Protein AF-C3MR36-F1 (afdb_monomer_lite)

Sequence (126 aa):
MVVLKSRFDKRVKKDTFNKNGKRKEIKYVWVASNKAIFLVTAEAKESKYSYSAPIIPLHGIYYSSKDRKKYTAKELNDYFVVLNVRKDDQLVYYLKKGVVVIIGYSEDNVLIVYDEENGEGNGSDS

pLDDT: mean 82.64, std 18.04, range [36.16, 98.06]

Foldseek 3Di:
DDKDADDDDDDLPPQQAAPVRHGFAEAEKEFPDQWWKWAFAAAWDDDPFWIKTWIQTDAGWIAGPVVRDIDTSVRCSSHGYIYTDGPPDPCNVRNHHRMMDTGNDDPVVDDDDDPPPDPPPPDDDD

Organism: Saccharolobus islandicus (strain L.S.2.15 / Lassen #1) (NCBI:txid429572)

Secondary structure (DSSP, 8-state):
-EEEE----S-GGGTTB-TTSSBPPEEEEEE-SS-EEEEE-S--EE-SSEEEEEEEEEESEEEETTTTEEEEHHHHTTSEEEEEEETT-GGGGG--TTEEEEES--GGG-----------------

Radius of gyration: 17.24 Å; chains: 1; bounding box: 38×34×62 Å

Structure (mmCIF, N/CA/C/O backbone):
data_AF-C3MR36-F1
#
_entry.id   AF-C3MR36-F1
#
loop_
_atom_site.group_PDB
_atom_site.id
_atom_site.type_symbol
_atom_site.label_atom_id
_atom_site.label_alt_id
_atom_site.label_comp_id
_atom_site.label_asym_id
_atom_site.label_entity_id
_atom_site.label_seq_id
_atom_site.pdbx_PDB_ins_code
_atom_site.Cartn_x
_atom_site.Cartn_y
_atom_site.Cartn_z
_atom_site.occupancy
_atom_site.B_iso_or_equiv
_atom_sit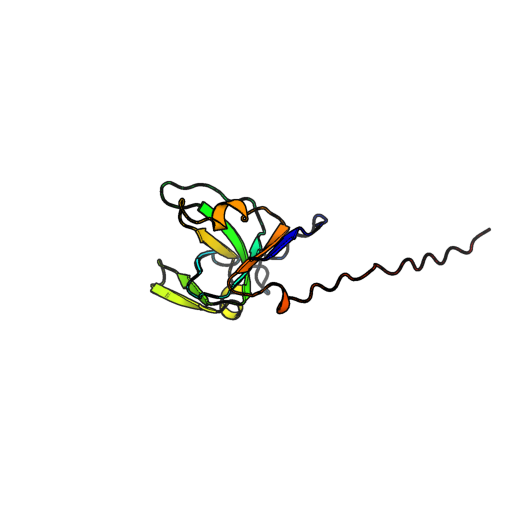e.auth_seq_id
_atom_site.auth_comp_id
_atom_site.auth_asym_id
_atom_site.auth_atom_id
_atom_site.pdbx_PDB_model_num
ATOM 1 N N . MET A 1 1 ? 12.066 -0.367 -9.514 1.00 59.47 1 MET A N 1
ATOM 2 C CA . MET A 1 1 ? 10.627 -0.192 -9.200 1.00 59.47 1 MET A CA 1
ATOM 3 C C . MET A 1 1 ? 9.909 -0.246 -10.522 1.00 59.47 1 MET A C 1
ATOM 5 O O . MET A 1 1 ? 10.281 0.516 -11.401 1.00 59.47 1 MET A O 1
ATOM 9 N N . VAL A 1 2 ? 8.934 -1.140 -10.658 1.00 68.88 2 VAL A N 1
ATOM 10 C CA . VAL A 1 2 ? 8.222 -1.353 -11.925 1.00 68.88 2 VAL A CA 1
ATOM 11 C C . VAL A 1 2 ? 6.828 -0.746 -11.817 1.00 68.88 2 VAL A C 1
ATOM 13 O O . VAL A 1 2 ? 6.172 -0.855 -10.777 1.00 68.88 2 VAL A O 1
ATOM 16 N N . VAL A 1 3 ? 6.395 -0.073 -12.881 1.00 65.38 3 VAL A N 1
ATOM 17 C CA . VAL A 1 3 ? 5.153 0.702 -12.921 1.00 65.38 3 VAL A CA 1
ATOM 18 C C . VAL A 1 3 ? 4.378 0.304 -14.163 1.00 65.38 3 VAL A C 1
ATOM 20 O O . VAL A 1 3 ? 4.846 0.513 -15.280 1.00 65.38 3 VAL A O 1
ATOM 23 N N . LEU A 1 4 ? 3.181 -0.245 -13.973 1.00 67.81 4 LEU A N 1
ATOM 24 C CA . LEU A 1 4 ? 2.330 -0.689 -15.075 1.00 67.81 4 LEU A CA 1
ATOM 25 C C . LEU A 1 4 ? 1.097 0.187 -15.158 1.00 67.81 4 LEU A C 1
ATOM 27 O O . LEU A 1 4 ? 0.362 0.342 -14.185 1.00 67.81 4 LEU A O 1
ATOM 31 N N . LYS A 1 5 ? 0.858 0.752 -16.337 1.00 57.00 5 LYS A N 1
ATOM 32 C CA . LYS A 1 5 ? -0.331 1.551 -16.613 1.00 57.00 5 LYS A CA 1
ATOM 33 C C . LYS A 1 5 ? -1.377 0.657 -17.269 1.00 57.00 5 LYS A C 1
ATOM 35 O O . LYS A 1 5 ? -1.172 0.197 -18.387 1.00 57.00 5 LYS A O 1
ATOM 40 N N . SER A 1 6 ? -2.494 0.421 -16.591 1.00 47.41 6 SER A N 1
ATOM 41 C CA . SER A 1 6 ? -3.623 -0.299 -17.192 1.00 47.41 6 SER A CA 1
ATOM 42 C C . SER A 1 6 ? -4.526 0.649 -17.993 1.00 47.41 6 SER A C 1
ATOM 44 O O . SER A 1 6 ? -4.654 1.835 -17.670 1.00 47.41 6 SER A O 1
ATOM 46 N N . ARG A 1 7 ? -5.165 0.133 -19.049 1.00 45.28 7 ARG A N 1
ATOM 47 C CA . ARG A 1 7 ? -6.262 0.805 -19.761 1.00 45.28 7 ARG A CA 1
ATOM 48 C C . ARG A 1 7 ? -7.569 0.339 -19.106 1.00 45.28 7 ARG A C 1
ATOM 50 O O . ARG A 1 7 ? -8.000 -0.774 -19.367 1.00 45.28 7 ARG A O 1
ATOM 57 N N . PHE A 1 8 ? -8.165 1.123 -18.203 1.00 47.81 8 PHE A N 1
ATOM 58 C CA . PHE A 1 8 ? -9.438 0.742 -17.566 1.00 47.81 8 PHE A CA 1
ATOM 59 C C . PHE A 1 8 ? -10.643 1.425 -18.212 1.00 47.81 8 PHE A C 1
ATOM 61 O O . PHE A 1 8 ? -10.776 2.650 -18.153 1.00 47.81 8 PHE A O 1
ATOM 68 N N . ASP A 1 9 ? -11.576 0.601 -18.687 1.00 43.88 9 ASP A N 1
ATOM 69 C CA . ASP A 1 9 ? -12.982 0.952 -18.870 1.00 43.88 9 ASP A CA 1
ATOM 70 C C . ASP A 1 9 ? -13.714 1.115 -17.522 1.00 43.88 9 ASP A C 1
ATOM 72 O O . ASP A 1 9 ? -13.324 0.567 -16.488 1.00 43.88 9 ASP A O 1
ATOM 76 N N . LYS A 1 10 ? -14.797 1.904 -17.528 1.00 42.69 10 LYS A N 1
ATOM 77 C CA . LYS A 1 10 ? -15.579 2.428 -16.380 1.00 42.69 10 LYS A CA 1
ATOM 78 C C . LYS A 1 10 ? -16.217 1.371 -15.433 1.00 42.69 10 LYS A C 1
ATOM 80 O O . LYS A 1 10 ? -17.424 1.409 -15.205 1.00 42.69 10 LYS A O 1
ATOM 85 N N . ARG A 1 11 ? -15.460 0.467 -14.793 1.00 43.50 11 ARG A N 1
ATOM 86 C CA . ARG A 1 11 ? -15.996 -0.549 -13.844 1.00 43.50 11 ARG A CA 1
ATOM 87 C C . ARG A 1 11 ? -15.496 -0.455 -12.387 1.00 43.50 11 ARG A C 1
ATOM 89 O O . ARG A 1 11 ? -15.563 -1.428 -11.650 1.00 43.50 11 ARG A O 1
ATOM 96 N N . VAL A 1 12 ? -15.077 0.719 -11.904 1.00 51.19 12 VAL A N 1
ATOM 97 C CA . VAL A 1 12 ? -14.443 0.880 -10.564 1.00 51.19 12 VAL A CA 1
ATOM 98 C C . VAL A 1 12 ? -15.432 0.904 -9.370 1.00 51.19 12 VAL A C 1
ATOM 100 O O . VAL A 1 12 ? -15.026 0.969 -8.216 1.00 51.19 12 VAL A O 1
ATOM 103 N N . LYS A 1 13 ? -16.758 0.841 -9.576 1.00 48.97 13 LYS A N 1
ATOM 104 C CA . LYS A 1 13 ? -17.727 0.991 -8.460 1.00 48.97 13 LYS A CA 1
ATOM 105 C C . LYS A 1 13 ? -17.805 -0.207 -7.496 1.00 48.97 13 LYS A C 1
ATOM 107 O O . LYS A 1 13 ? -18.384 -0.055 -6.421 1.00 48.97 13 LYS A O 1
ATOM 112 N N . LYS A 1 14 ? -17.273 -1.384 -7.850 1.00 54.28 14 LYS A N 1
ATOM 113 C CA . LYS A 1 14 ? -17.497 -2.620 -7.074 1.00 54.28 14 LYS A CA 1
ATOM 114 C C . LYS A 1 14 ? -16.615 -2.731 -5.821 1.00 54.28 14 LYS A C 1
ATOM 116 O O . LYS A 1 14 ? -17.035 -3.347 -4.848 1.00 54.28 14 LYS A O 1
ATOM 121 N N . ASP A 1 15 ? -15.460 -2.067 -5.788 1.00 60.44 15 ASP A N 1
ATOM 122 C CA . ASP A 1 15 ? -14.451 -2.305 -4.740 1.00 60.44 15 ASP A CA 1
ATOM 123 C C . ASP A 1 15 ? -14.700 -1.551 -3.424 1.00 60.44 15 ASP A C 1
ATOM 125 O O . ASP A 1 15 ? -14.093 -1.864 -2.398 1.00 60.44 15 ASP A O 1
ATOM 129 N N . THR A 1 16 ? -15.617 -0.577 -3.417 1.00 64.44 16 THR A N 1
ATOM 130 C CA . THR A 1 16 ? -15.961 0.226 -2.225 1.00 64.44 16 THR A CA 1
ATOM 131 C C . THR A 1 16 ? -16.942 -0.481 -1.279 1.00 64.44 16 THR A C 1
ATOM 133 O O . THR A 1 16 ? -17.111 -0.066 -0.130 1.00 64.44 16 THR A O 1
ATOM 136 N N . PHE A 1 17 ? -17.597 -1.545 -1.741 1.00 65.62 17 PHE A N 1
ATOM 137 C CA . PHE A 1 17 ? -18.619 -2.267 -0.987 1.00 65.62 17 PHE A CA 1
ATOM 138 C C . PHE A 1 17 ? -18.116 -3.654 -0.582 1.00 65.62 17 PHE A C 1
ATOM 140 O O . PHE A 1 17 ? -17.368 -4.301 -1.312 1.00 65.62 17 PHE A O 1
ATOM 147 N N . ASN A 1 18 ? -18.491 -4.103 0.613 1.00 69.06 18 ASN A N 1
ATOM 148 C CA . ASN A 1 18 ? -18.202 -5.458 1.069 1.00 69.06 18 ASN A CA 1
ATOM 149 C C . ASN A 1 18 ? -19.165 -6.471 0.423 1.00 69.06 18 ASN A C 1
ATOM 151 O O . ASN A 1 18 ? -20.132 -6.097 -0.243 1.00 69.06 18 ASN A O 1
ATOM 155 N N . LYS A 1 19 ? -18.930 -7.769 0.659 1.00 67.69 19 LYS A N 1
ATOM 156 C CA . LYS A 1 19 ? -19.774 -8.864 0.138 1.00 67.69 19 LYS A CA 1
ATOM 157 C C . LYS A 1 19 ? -21.255 -8.748 0.534 1.00 67.69 19 LYS A C 1
ATOM 159 O O . LYS A 1 19 ? -22.106 -9.303 -0.148 1.00 67.69 19 LYS A O 1
ATOM 164 N N . ASN A 1 20 ? -21.556 -7.979 1.581 1.00 68.88 20 ASN A N 1
ATOM 165 C CA . ASN A 1 20 ? -22.904 -7.759 2.106 1.00 68.88 20 ASN A CA 1
ATOM 166 C C . ASN A 1 20 ? -23.519 -6.432 1.619 1.00 68.88 20 ASN A C 1
ATOM 168 O O . ASN A 1 20 ? -24.512 -5.976 2.182 1.00 68.88 20 ASN A O 1
ATOM 172 N N . GLY A 1 21 ? -22.908 -5.761 0.634 1.00 69.81 21 GLY A N 1
ATOM 173 C CA . GLY A 1 21 ? -23.404 -4.502 0.073 1.00 69.81 21 GLY A CA 1
ATOM 174 C C . GLY A 1 21 ? -23.270 -3.285 0.998 1.00 69.81 21 GLY A C 1
ATOM 175 O O . GLY A 1 21 ? -23.771 -2.211 0.670 1.00 69.81 21 GLY A O 1
ATOM 176 N N . LYS A 1 22 ? -22.582 -3.406 2.141 1.00 76.38 22 LYS A N 1
ATOM 177 C CA . LYS A 1 22 ? -22.275 -2.273 3.028 1.00 76.38 22 LYS A CA 1
ATOM 178 C C . LYS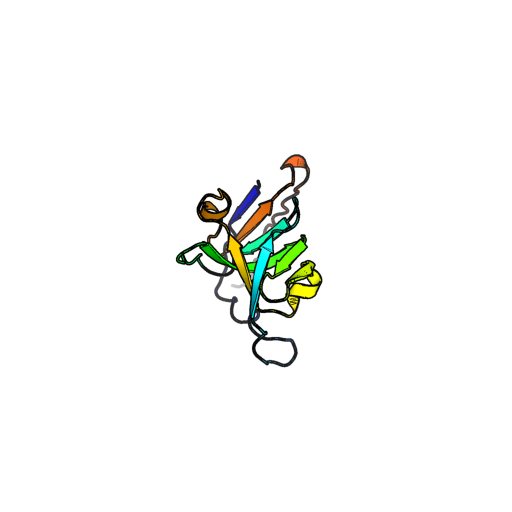 A 1 22 ? -20.977 -1.600 2.588 1.00 76.38 22 LYS A C 1
ATOM 180 O O . LYS A 1 22 ? -20.074 -2.255 2.068 1.00 76.38 22 LYS A O 1
ATOM 185 N N . ARG A 1 23 ? -20.865 -0.287 2.811 1.00 80.44 23 ARG A N 1
ATOM 186 C CA . ARG A 1 23 ? -19.610 0.445 2.574 1.00 80.44 23 ARG A CA 1
ATOM 187 C C . ARG A 1 23 ? -18.501 -0.157 3.436 1.00 80.44 23 ARG A C 1
ATOM 189 O O . ARG A 1 23 ? -18.707 -0.366 4.631 1.00 80.44 23 ARG A O 1
ATOM 196 N N . LYS A 1 24 ? -17.348 -0.432 2.825 1.00 87.44 24 LYS A N 1
ATOM 197 C CA . LYS A 1 24 ? -16.168 -0.901 3.555 1.00 87.44 24 LYS A CA 1
ATOM 198 C C . LYS A 1 24 ? -15.689 0.183 4.523 1.00 87.44 24 LYS A C 1
ATOM 200 O O . LYS A 1 24 ? -15.725 1.372 4.201 1.00 87.44 24 LYS A O 1
ATOM 205 N N . GLU A 1 25 ? -15.235 -0.229 5.703 1.00 92.25 25 GLU A N 1
ATOM 206 C CA . GLU A 1 25 ? -14.560 0.676 6.636 1.00 92.25 25 GLU A CA 1
ATOM 207 C C . GLU A 1 25 ? -13.256 1.184 6.000 1.00 92.25 25 GLU A C 1
ATOM 209 O O . GLU A 1 25 ? -12.560 0.439 5.307 1.00 92.25 25 GLU A O 1
ATOM 214 N N . ILE A 1 26 ? -12.929 2.459 6.223 1.00 94.00 26 ILE A N 1
ATOM 215 C CA . ILE A 1 26 ? -11.725 3.081 5.669 1.00 94.00 26 ILE A CA 1
ATOM 216 C C . ILE A 1 26 ? -10.520 2.790 6.569 1.00 94.00 26 ILE A C 1
ATOM 218 O O . ILE A 1 26 ? -10.537 3.120 7.757 1.00 94.00 26 ILE A O 1
ATOM 222 N N . LYS A 1 27 ? -9.439 2.259 5.989 1.00 96.06 27 LYS A N 1
ATOM 223 C CA . LYS A 1 27 ? -8.143 2.091 6.660 1.00 96.06 27 LYS A CA 1
ATOM 224 C C . LYS A 1 27 ? -7.077 2.958 6.009 1.00 96.06 27 LYS A C 1
ATOM 226 O O . LYS A 1 27 ? -6.757 2.800 4.835 1.00 96.06 27 LYS A O 1
ATOM 231 N N . TYR A 1 28 ? -6.500 3.846 6.812 1.00 96.44 28 TYR A N 1
ATOM 232 C CA . TYR A 1 28 ? -5.329 4.632 6.441 1.00 96.44 28 TYR A CA 1
ATOM 233 C C . TYR A 1 28 ? -4.073 3.879 6.857 1.00 96.44 28 TYR A C 1
ATOM 235 O O . TYR A 1 28 ? -3.917 3.535 8.036 1.00 96.44 28 TYR A O 1
ATOM 243 N N . VAL A 1 29 ? -3.193 3.623 5.896 1.00 97.56 29 VAL A N 1
ATOM 244 C CA . VAL A 1 29 ? -2.022 2.770 6.095 1.00 97.56 29 VAL A CA 1
ATOM 245 C C . VAL A 1 29 ? -0.768 3.351 5.457 1.00 97.56 29 VAL A C 1
ATOM 247 O O . VAL A 1 29 ? -0.850 4.201 4.580 1.00 97.56 29 VAL A O 1
ATOM 250 N N . TRP A 1 30 ? 0.388 2.866 5.888 1.00 97.12 30 TRP A N 1
ATOM 251 C CA . TRP A 1 30 ? 1.704 3.111 5.299 1.00 97.12 30 TRP A CA 1
ATOM 252 C C . TRP A 1 30 ? 2.290 1.774 4.853 1.00 97.12 30 TRP A C 1
ATOM 254 O O . TRP A 1 30 ? 2.056 0.770 5.529 1.00 97.12 30 TRP A O 1
ATOM 264 N N . VAL A 1 31 ? 3.065 1.730 3.768 1.00 96.31 31 VAL A N 1
ATOM 265 C CA . VAL A 1 31 ? 3.849 0.521 3.459 1.00 96.31 31 VAL A CA 1
ATOM 266 C C . VAL A 1 31 ? 4.860 0.304 4.589 1.00 96.31 31 VAL A C 1
ATOM 268 O O . VAL A 1 31 ? 5.572 1.225 4.979 1.00 96.31 31 VAL A O 1
ATOM 271 N N . ALA A 1 32 ? 4.886 -0.903 5.147 1.00 95.69 32 ALA A N 1
ATOM 272 C CA . ALA A 1 32 ? 5.721 -1.275 6.291 1.00 95.69 32 ALA A CA 1
ATOM 273 C C . ALA A 1 32 ? 6.693 -2.427 5.981 1.00 95.69 32 ALA A C 1
ATOM 275 O O . ALA A 1 32 ? 7.413 -2.879 6.872 1.00 95.69 32 ALA A O 1
ATOM 276 N N . SER A 1 33 ? 6.694 -2.921 4.742 1.00 93.38 33 SER A N 1
ATOM 277 C CA . SER A 1 33 ? 7.634 -3.913 4.219 1.00 93.38 33 SER A CA 1
ATOM 278 C C . SER A 1 33 ? 8.471 -3.329 3.086 1.00 93.38 33 SER A C 1
ATOM 280 O O . SER A 1 33 ? 8.019 -2.456 2.354 1.00 93.38 33 SER A O 1
ATOM 282 N N . ASN A 1 34 ? 9.664 -3.887 2.873 1.00 93.00 34 ASN A N 1
ATOM 283 C CA . ASN A 1 34 ? 10.519 -3.506 1.741 1.00 93.00 34 ASN A CA 1
ATOM 284 C C . ASN A 1 34 ? 9.931 -3.926 0.384 1.00 93.00 34 ASN A C 1
ATOM 286 O O . ASN A 1 34 ? 10.333 -3.396 -0.645 1.00 93.00 34 ASN A O 1
ATOM 290 N N . LYS A 1 35 ? 8.999 -4.889 0.383 1.00 94.75 35 LYS A N 1
ATOM 291 C CA . LYS A 1 35 ? 8.315 -5.408 -0.806 1.00 94.75 35 LYS A CA 1
ATOM 292 C C . LYS A 1 35 ? 6.819 -5.151 -0.715 1.00 94.75 35 LYS A C 1
ATOM 294 O O . LYS A 1 35 ? 6.215 -5.481 0.308 1.00 94.75 35 LYS A O 1
ATOM 299 N N . ALA A 1 36 ? 6.230 -4.589 -1.764 1.00 95.88 36 ALA A N 1
ATOM 300 C CA . ALA A 1 36 ? 4.790 -4.361 -1.852 1.00 95.88 36 ALA A CA 1
ATOM 301 C C . ALA A 1 36 ? 4.328 -4.277 -3.310 1.00 95.88 36 ALA A C 1
ATOM 303 O O . ALA A 1 36 ? 5.074 -3.821 -4.177 1.00 95.88 36 ALA A O 1
ATOM 304 N N . ILE A 1 37 ? 3.087 -4.697 -3.556 1.00 96.00 37 ILE A N 1
ATOM 305 C CA . ILE A 1 37 ? 2.405 -4.561 -4.844 1.00 96.00 37 ILE A CA 1
ATOM 306 C C . ILE A 1 37 ? 0.994 -4.050 -4.580 1.00 96.00 37 ILE A C 1
ATOM 308 O O . ILE A 1 37 ? 0.276 -4.613 -3.751 1.00 96.00 37 ILE A O 1
ATOM 312 N N . PHE A 1 38 ? 0.580 -2.994 -5.272 1.00 96.00 38 PHE A N 1
ATOM 313 C CA . PHE A 1 38 ? -0.770 -2.451 -5.136 1.00 96.00 38 PHE A CA 1
ATOM 314 C C . PHE A 1 38 ? -1.235 -1.725 -6.398 1.00 96.00 38 PHE A C 1
ATOM 316 O O . PHE A 1 38 ? -0.430 -1.170 -7.143 1.00 96.00 38 PHE 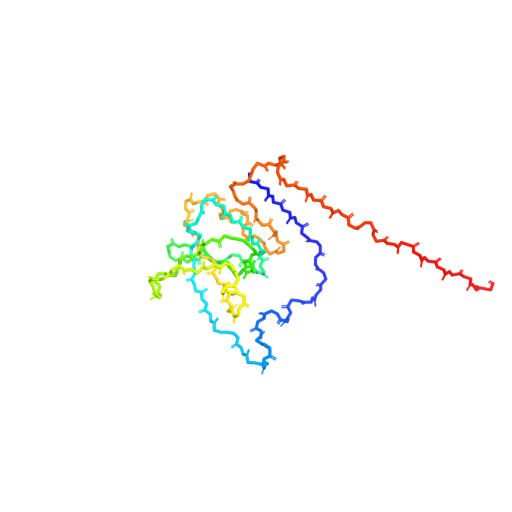A O 1
ATOM 323 N N . LEU A 1 39 ? -2.550 -1.710 -6.614 1.00 95.75 39 LEU A N 1
ATOM 324 C CA . LEU A 1 39 ? -3.211 -0.940 -7.668 1.00 95.75 39 LEU A CA 1
ATOM 325 C C . LEU A 1 39 ? -3.729 0.380 -7.097 1.00 95.75 39 LEU A C 1
ATOM 327 O O . LEU A 1 39 ? -4.473 0.387 -6.118 1.00 95.75 39 LEU A O 1
ATOM 331 N N . VAL A 1 40 ? -3.389 1.495 -7.730 1.00 94.94 40 VAL A N 1
ATOM 332 C CA . VAL A 1 40 ? -3.902 2.820 -7.376 1.00 94.94 40 VAL A CA 1
ATOM 333 C C . VAL A 1 40 ? -5.265 3.032 -8.032 1.00 94.94 40 VAL A C 1
ATOM 335 O O . VAL A 1 40 ? -5.406 2.967 -9.253 1.00 94.94 40 VAL A O 1
ATOM 338 N N . THR A 1 41 ? -6.295 3.297 -7.229 1.00 93.31 41 THR A N 1
ATOM 339 C CA . THR A 1 41 ? -7.695 3.348 -7.702 1.00 93.31 41 THR A CA 1
ATOM 340 C C . THR A 1 41 ? -8.235 4.764 -7.895 1.00 93.31 41 THR A C 1
ATOM 342 O O . THR A 1 41 ? -9.232 4.958 -8.599 1.00 93.31 41 THR A O 1
ATOM 345 N N . ALA A 1 42 ? -7.566 5.771 -7.333 1.00 91.25 42 ALA A N 1
ATOM 346 C CA . ALA A 1 42 ? -7.863 7.183 -7.548 1.00 91.25 42 ALA A CA 1
ATOM 347 C C . ALA A 1 42 ? -6.596 8.038 -7.420 1.00 91.25 42 ALA A C 1
ATOM 349 O O . ALA A 1 42 ? -5.609 7.594 -6.839 1.00 91.25 42 ALA A O 1
ATOM 350 N N . GLU A 1 43 ? -6.649 9.258 -7.960 1.00 89.50 43 GLU A N 1
ATOM 351 C CA . GLU A 1 43 ? -5.539 10.213 -7.891 1.00 89.50 43 GLU A CA 1
ATOM 352 C C . GLU A 1 43 ? -5.143 10.519 -6.445 1.00 89.50 43 GLU A C 1
ATOM 354 O O . GLU A 1 43 ? -6.000 10.640 -5.557 1.00 89.50 43 GLU A O 1
ATOM 359 N N . ALA A 1 44 ? -3.836 10.665 -6.230 1.00 92.25 44 ALA A N 1
ATOM 360 C CA . ALA A 1 44 ? -3.303 11.087 -4.950 1.00 92.25 44 ALA A CA 1
ATOM 361 C C . ALA A 1 44 ? -3.790 12.492 -4.587 1.00 92.25 44 ALA A C 1
ATOM 363 O O . ALA A 1 44 ? -3.853 13.398 -5.418 1.00 92.25 44 ALA A O 1
ATOM 364 N N . LYS A 1 45 ? -4.104 12.679 -3.308 1.00 93.50 45 LYS A N 1
ATOM 365 C CA . LYS A 1 45 ? -4.408 13.981 -2.721 1.00 93.50 45 LYS A CA 1
ATOM 366 C C . LYS A 1 45 ? -3.287 14.377 -1.784 1.00 93.50 45 LYS A C 1
ATOM 368 O O . LYS A 1 45 ? -2.854 13.573 -0.959 1.00 93.50 45 LYS A O 1
ATOM 373 N N . GLU A 1 46 ? -2.845 15.618 -1.898 1.00 93.12 46 GLU A N 1
ATOM 374 C CA . GLU A 1 46 ? -1.898 16.189 -0.955 1.00 93.12 46 GLU A CA 1
ATOM 375 C C . GLU A 1 46 ? -2.616 16.588 0.342 1.00 93.12 46 GLU A C 1
ATOM 377 O O . GLU A 1 46 ? -3.706 17.160 0.333 1.00 93.12 46 GLU A O 1
ATOM 382 N N . SER A 1 47 ? -1.991 16.281 1.474 1.00 88.44 47 SER A N 1
ATOM 383 C CA . SER A 1 47 ? -2.367 16.765 2.798 1.00 88.44 47 SER A CA 1
ATOM 384 C C . SER A 1 47 ? -1.235 17.605 3.396 1.00 88.44 47 SER A C 1
ATOM 386 O O . SER A 1 47 ? -0.168 17.781 2.801 1.00 88.44 47 SER A O 1
ATOM 388 N N . LYS A 1 48 ? -1.423 18.110 4.621 1.00 88.44 48 LYS A N 1
ATOM 389 C CA . LYS A 1 48 ? -0.394 18.903 5.309 1.00 88.44 48 LYS A CA 1
ATOM 390 C C . LYS A 1 48 ? 0.948 18.161 5.430 1.00 88.44 48 LYS A C 1
ATOM 392 O O . LYS A 1 48 ? 1.989 18.793 5.284 1.00 88.44 48 LYS A O 1
ATOM 397 N N . TYR A 1 49 ? 0.929 16.841 5.634 1.00 87.19 49 TYR A N 1
ATOM 398 C CA . TYR A 1 49 ? 2.126 16.058 5.984 1.00 87.19 49 TYR A CA 1
ATOM 399 C C . TYR A 1 49 ? 2.433 14.887 5.041 1.00 87.19 49 TYR A C 1
ATOM 401 O O . TYR A 1 49 ? 3.507 14.298 5.131 1.00 87.19 49 TYR A O 1
ATOM 409 N N . SER A 1 50 ? 1.513 14.529 4.150 1.00 92.56 50 SER A N 1
ATOM 410 C CA . SER A 1 50 ? 1.637 13.341 3.303 1.00 92.56 50 SER A CA 1
ATOM 411 C C . SER A 1 50 ? 0.843 13.483 2.013 1.00 92.56 50 SER A C 1
ATOM 413 O O . SER A 1 50 ? -0.066 14.308 1.925 1.00 92.56 50 SER A O 1
ATOM 415 N N . TYR A 1 51 ? 1.151 12.631 1.044 1.00 94.62 51 TYR A N 1
ATOM 416 C CA . TYR A 1 51 ? 0.231 12.305 -0.036 1.00 94.62 51 TYR A CA 1
ATOM 417 C C . TYR A 1 51 ? -0.579 11.075 0.344 1.00 94.62 51 TYR A C 1
ATOM 419 O O . TYR A 1 51 ? -0.085 10.184 1.041 1.00 94.62 51 TYR A O 1
ATOM 427 N N . SER A 1 52 ? -1.821 11.027 -0.122 1.00 94.62 52 SER A N 1
ATOM 428 C CA . SER A 1 52 ? -2.734 9.933 0.175 1.00 94.62 52 SER A CA 1
ATOM 429 C C . SER A 1 52 ? -3.466 9.492 -1.084 1.00 94.62 52 SER A C 1
ATOM 431 O O . SER A 1 52 ? -4.111 10.308 -1.740 1.00 94.62 52 SER A O 1
ATOM 433 N N . ALA A 1 53 ? -3.413 8.201 -1.402 1.00 95.31 53 ALA A N 1
ATOM 434 C CA . ALA A 1 53 ? -4.089 7.625 -2.561 1.00 95.31 53 ALA A CA 1
ATOM 435 C C . ALA A 1 53 ? -4.893 6.378 -2.156 1.00 95.31 53 ALA A C 1
ATOM 437 O O . ALA A 1 53 ? -4.371 5.519 -1.441 1.00 95.31 53 ALA A O 1
ATOM 4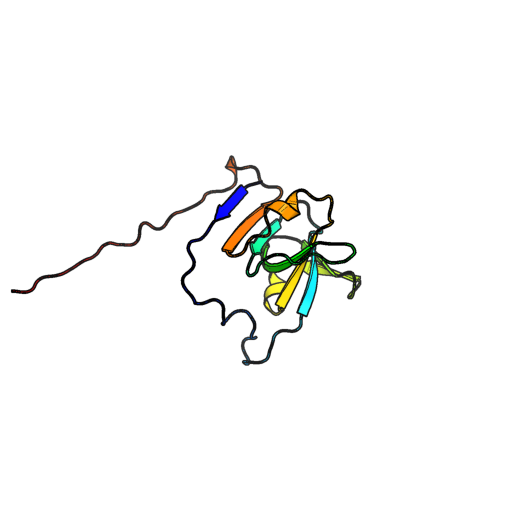38 N N . PRO A 1 54 ? -6.156 6.243 -2.592 1.00 96.25 54 PRO A N 1
ATOM 439 C CA . PRO A 1 54 ? -6.894 4.991 -2.477 1.00 96.25 54 PRO A CA 1
ATOM 440 C C . PRO A 1 54 ? -6.234 3.870 -3.285 1.00 96.25 54 PRO A C 1
ATOM 442 O O . PRO A 1 54 ? -5.939 4.046 -4.471 1.00 96.25 54 PRO A O 1
ATOM 445 N N . ILE A 1 55 ? -6.045 2.702 -2.672 1.00 96.06 55 ILE A N 1
ATOM 446 C CA . ILE A 1 55 ? -5.378 1.553 -3.298 1.00 96.06 55 ILE A CA 1
ATOM 447 C C . ILE A 1 55 ? -6.145 0.245 -3.088 1.00 96.06 55 ILE A C 1
ATOM 449 O O . ILE A 1 55 ? -6.917 0.104 -2.142 1.00 96.06 55 ILE A O 1
ATOM 453 N N . ILE A 1 56 ? -5.863 -0.735 -3.943 1.00 95.88 56 ILE A N 1
ATOM 454 C CA . ILE A 1 56 ? -6.129 -2.152 -3.695 1.00 95.88 56 ILE A CA 1
ATOM 455 C C . ILE A 1 56 ? -4.775 -2.818 -3.425 1.00 95.88 56 ILE A C 1
ATOM 457 O O . ILE A 1 56 ? -3.954 -2.914 -4.343 1.00 95.88 56 ILE A O 1
ATOM 461 N N . PRO A 1 57 ? -4.493 -3.239 -2.181 1.00 96.69 57 PRO A N 1
ATOM 462 C CA . PRO A 1 57 ? -3.256 -3.937 -1.865 1.00 96.69 57 PRO A CA 1
ATOM 463 C C . PRO A 1 57 ? -3.301 -5.367 -2.414 1.00 96.69 57 PRO A C 1
ATOM 465 O O . PRO A 1 57 ? -4.241 -6.112 -2.151 1.00 96.69 57 PRO A O 1
ATOM 468 N N . LEU A 1 58 ? -2.268 -5.755 -3.162 1.00 95.94 58 LEU A N 1
ATOM 469 C CA . LEU A 1 58 ? -2.135 -7.090 -3.759 1.00 95.94 58 LEU A CA 1
ATOM 470 C C . LEU A 1 58 ? -1.083 -7.923 -3.017 1.00 95.94 58 LEU A C 1
ATOM 472 O O . LEU A 1 58 ? -1.253 -9.124 -2.818 1.00 95.94 58 LEU A O 1
ATOM 476 N N . HIS A 1 59 ? -0.011 -7.276 -2.557 1.00 96.25 59 HIS A N 1
ATOM 477 C CA . HIS A 1 59 ? 1.054 -7.900 -1.783 1.00 96.25 59 HIS A CA 1
ATOM 478 C C . HIS A 1 59 ? 1.735 -6.889 -0.852 1.00 96.25 59 HIS A C 1
ATOM 480 O O . HIS A 1 59 ? 1.826 -5.706 -1.172 1.00 96.25 59 HIS A O 1
ATOM 486 N N . GLY A 1 60 ? 2.272 -7.367 0.271 1.00 96.69 60 GLY A N 1
ATOM 487 C CA . GLY A 1 60 ? 3.048 -6.570 1.221 1.00 96.69 60 GLY A CA 1
ATOM 488 C C . GLY A 1 60 ? 2.419 -6.482 2.611 1.00 96.69 60 GLY A C 1
ATOM 489 O O . GLY A 1 60 ? 1.345 -7.035 2.878 1.00 96.69 60 GLY A O 1
ATOM 490 N N . ILE A 1 61 ? 3.127 -5.787 3.501 1.00 97.88 61 ILE A N 1
ATOM 491 C CA . ILE A 1 61 ? 2.716 -5.498 4.875 1.00 97.88 61 ILE A CA 1
ATOM 492 C C . ILE A 1 61 ? 2.521 -3.994 5.008 1.00 97.88 61 ILE A C 1
ATOM 494 O O . ILE A 1 61 ? 3.354 -3.196 4.579 1.00 97.88 61 ILE A O 1
ATOM 498 N N . TYR A 1 62 ? 1.431 -3.616 5.658 1.00 98.06 62 TYR A N 1
ATOM 499 C CA . TYR A 1 62 ? 0.993 -2.241 5.806 1.00 98.06 62 TYR A CA 1
ATOM 500 C C . TYR A 1 62 ? 0.785 -1.919 7.279 1.00 98.06 62 TYR A C 1
ATOM 502 O O . TYR A 1 62 ? 0.264 -2.738 8.026 1.00 98.06 62 TYR A O 1
ATOM 510 N N . TYR A 1 63 ? 1.168 -0.730 7.723 1.00 97.94 63 TYR A N 1
ATOM 511 C CA . TYR A 1 63 ? 0.986 -0.289 9.102 1.00 97.94 63 TYR A CA 1
ATOM 512 C C . TYR A 1 63 ? -0.093 0.785 9.187 1.00 97.94 63 TYR A C 1
ATOM 514 O O . TYR A 1 63 ? -0.023 1.787 8.477 1.00 97.94 63 TYR A O 1
ATOM 522 N N . SER A 1 64 ? -1.068 0.611 10.079 1.00 96.94 64 SER A N 1
ATOM 523 C CA . SER A 1 64 ? -2.007 1.678 10.421 1.00 96.94 64 SER A CA 1
ATOM 524 C C . SER A 1 64 ? -1.570 2.371 11.704 1.00 96.94 64 SER A C 1
ATOM 526 O O . SER A 1 64 ? -1.572 1.766 12.775 1.00 96.94 64 SER A O 1
ATOM 528 N N . SER A 1 65 ? -1.261 3.666 11.619 1.00 93.19 65 SER A N 1
ATOM 529 C CA . SER A 1 65 ? -0.921 4.470 12.800 1.00 93.19 65 SER A CA 1
ATOM 530 C C . SER A 1 65 ? -2.101 4.643 13.758 1.00 93.19 65 SER A C 1
ATOM 532 O O . SER A 1 65 ? -1.887 4.783 14.959 1.00 93.19 65 SER A O 1
ATOM 534 N N . LYS A 1 66 ? -3.336 4.618 13.235 1.00 93.88 66 LYS A N 1
ATOM 535 C CA . LYS A 1 66 ? -4.564 4.727 14.034 1.00 93.88 66 LYS A CA 1
ATOM 536 C C . LYS A 1 66 ? -4.766 3.483 14.898 1.00 93.88 66 LYS A C 1
ATOM 538 O O . LYS A 1 66 ? -4.980 3.606 16.097 1.00 93.88 66 LYS A O 1
ATOM 543 N N . ASP A 1 67 ? -4.638 2.307 14.289 1.00 94.75 67 ASP A N 1
ATOM 544 C CA . ASP A 1 67 ? -4.861 1.030 14.976 1.00 94.75 67 ASP A CA 1
ATOM 545 C C . ASP A 1 67 ? -3.596 0.517 15.687 1.00 94.75 67 ASP A C 1
ATOM 547 O O . ASP A 1 67 ? -3.654 -0.460 16.428 1.00 94.75 67 ASP A O 1
ATOM 551 N N . ARG A 1 68 ? -2.437 1.147 15.434 1.00 96.00 68 ARG A N 1
ATOM 552 C CA . ARG A 1 68 ? -1.102 0.730 15.899 1.00 96.00 68 ARG A CA 1
ATOM 553 C C . ARG A 1 68 ? -0.774 -0.730 15.569 1.00 96.00 68 ARG A C 1
ATOM 555 O O . ARG A 1 68 ? -0.061 -1.406 16.306 1.00 96.00 68 ARG A O 1
ATOM 562 N N . LYS A 1 69 ? -1.280 -1.215 14.434 1.00 97.06 69 LYS A N 1
ATOM 563 C CA . LYS A 1 69 ? -1.173 -2.612 14.002 1.00 97.06 69 LYS A CA 1
ATOM 564 C C . LYS A 1 69 ? -0.688 -2.712 12.555 1.00 97.06 69 LYS A C 1
ATOM 566 O O . LYS A 1 69 ? -0.948 -1.835 11.726 1.00 97.06 69 LYS A O 1
ATOM 571 N N . LYS A 1 70 ? 0.023 -3.806 12.267 1.00 97.56 70 LYS A N 1
ATOM 572 C CA . LYS A 1 70 ? 0.376 -4.235 10.912 1.00 97.56 70 LYS A CA 1
ATOM 573 C C . LYS A 1 70 ? -0.707 -5.148 10.331 1.00 97.56 70 LYS A C 1
ATOM 575 O O . LYS A 1 70 ? -1.214 -6.024 11.026 1.00 97.56 70 LYS A O 1
ATOM 580 N N . TYR A 1 71 ? -1.000 -4.951 9.057 1.00 97.75 71 TYR A N 1
ATOM 581 C CA . TYR A 1 71 ? -1.939 -5.726 8.266 1.00 97.75 71 TYR A CA 1
ATOM 582 C C . TYR A 1 71 ? -1.236 -6.284 7.034 1.00 97.75 71 TYR A C 1
ATOM 584 O O . TYR A 1 71 ? -0.408 -5.619 6.409 1.00 97.75 71 TYR A O 1
ATOM 592 N N . THR A 1 72 ? -1.594 -7.499 6.660 1.00 97.88 72 THR A N 1
ATOM 593 C CA . THR A 1 72 ? -1.270 -8.074 5.357 1.00 97.88 72 THR A CA 1
ATOM 594 C C . THR A 1 72 ? -2.198 -7.508 4.281 1.00 97.88 72 THR A C 1
ATOM 596 O O . THR A 1 72 ? -3.323 -7.093 4.567 1.00 97.88 72 THR A O 1
ATOM 599 N N . ALA A 1 73 ? -1.764 -7.538 3.017 1.00 96.62 73 ALA A N 1
ATOM 600 C CA . ALA A 1 73 ? -2.630 -7.196 1.883 1.00 96.62 73 ALA A CA 1
ATOM 601 C C . ALA A 1 73 ? -3.964 -7.975 1.900 1.00 96.62 73 ALA A C 1
ATOM 603 O O . ALA A 1 73 ? -5.021 -7.407 1.633 1.00 96.62 73 ALA A O 1
ATOM 604 N N . LYS A 1 74 ? -3.922 -9.257 2.295 1.00 95.31 74 LYS A N 1
ATOM 605 C CA . LYS A 1 74 ? -5.102 -10.126 2.398 1.00 95.31 74 LYS A CA 1
ATOM 606 C C . LYS A 1 74 ? -6.109 -9.621 3.431 1.00 95.31 74 LYS A C 1
ATOM 608 O O . LYS A 1 74 ? -7.293 -9.561 3.123 1.00 95.31 74 LYS A O 1
ATOM 613 N N . GLU A 1 75 ? -5.648 -9.242 4.624 1.00 95.06 75 GLU A N 1
ATOM 614 C CA . GLU A 1 75 ? -6.515 -8.671 5.669 1.00 95.06 75 GLU A CA 1
ATOM 615 C C . GLU A 1 75 ? -7.130 -7.337 5.231 1.00 95.06 75 GLU A C 1
ATOM 617 O O . GLU A 1 75 ? -8.265 -7.032 5.579 1.00 95.06 75 GLU A O 1
ATOM 622 N N . LEU A 1 76 ? -6.398 -6.544 4.446 1.00 95.25 76 LEU A N 1
ATOM 623 C CA . LEU A 1 76 ? -6.871 -5.246 3.972 1.00 95.25 76 LEU A CA 1
ATOM 624 C C . LEU A 1 76 ? -7.923 -5.320 2.856 1.00 95.25 76 LEU A C 1
ATOM 626 O O . LEU A 1 76 ? -8.573 -4.313 2.584 1.00 95.25 76 LEU A O 1
ATOM 630 N N . ASN A 1 77 ? -8.133 -6.480 2.230 1.00 89.31 77 ASN A N 1
ATOM 631 C CA . ASN A 1 77 ? -9.063 -6.628 1.106 1.00 89.31 77 ASN A CA 1
ATOM 632 C C . ASN A 1 77 ? -10.533 -6.344 1.494 1.00 89.31 77 ASN A C 1
ATOM 634 O O . ASN A 1 77 ? -11.336 -5.884 0.676 1.00 89.31 77 ASN A O 1
ATOM 638 N N . ASP A 1 78 ? -10.883 -6.547 2.765 1.00 88.62 78 ASP A N 1
ATOM 639 C CA . ASP A 1 78 ? -12.219 -6.256 3.297 1.00 88.62 78 ASP A CA 1
ATOM 640 C C . ASP A 1 78 ? -12.435 -4.768 3.638 1.00 88.62 78 ASP A C 1
ATOM 642 O O . ASP A 1 78 ? -13.550 -4.358 3.969 1.00 88.62 78 ASP A O 1
ATOM 646 N N . TYR A 1 79 ? -11.401 -3.934 3.486 1.00 93.75 79 TYR A N 1
ATOM 647 C CA . TYR A 1 79 ? -11.415 -2.508 3.804 1.00 93.75 79 TYR A CA 1
ATOM 648 C C . TYR A 1 79 ? -11.314 -1.630 2.553 1.00 93.75 79 TYR A C 1
ATOM 650 O O . TYR A 1 79 ? -10.891 -2.059 1.480 1.00 93.75 79 TYR A O 1
ATOM 658 N N . PHE A 1 80 ? -11.704 -0.364 2.695 1.00 94.88 80 PHE A N 1
ATOM 659 C CA . PHE A 1 80 ? -11.347 0.674 1.736 1.00 94.88 80 PHE A CA 1
ATOM 660 C C . PHE A 1 80 ? -10.002 1.269 2.155 1.00 94.88 80 PHE A C 1
ATOM 662 O O . PHE A 1 80 ? -9.903 1.955 3.174 1.00 94.88 80 PHE A O 1
ATOM 669 N N . VAL A 1 81 ? -8.949 0.971 1.402 1.00 96.75 81 VAL A N 1
ATOM 670 C CA . VAL A 1 81 ? -7.577 1.264 1.823 1.00 96.75 81 VAL A CA 1
ATOM 671 C C . VAL A 1 81 ? -7.106 2.579 1.223 1.00 96.75 81 VAL A C 1
ATOM 673 O O . VAL A 1 81 ? -7.156 2.780 0.012 1.00 96.75 81 VAL A O 1
ATOM 676 N N . VAL A 1 82 ? -6.604 3.464 2.077 1.00 96.56 82 VAL A N 1
ATOM 677 C CA . VAL A 1 82 ? -5.932 4.701 1.684 1.00 96.56 82 VAL A CA 1
ATOM 678 C C . VAL A 1 82 ? -4.473 4.598 2.099 1.00 96.56 82 VAL A C 1
ATOM 680 O O . VAL A 1 82 ? -4.153 4.546 3.289 1.00 96.56 82 VAL A O 1
ATOM 683 N N . LEU A 1 83 ? -3.585 4.566 1.111 1.00 97.06 83 LEU A N 1
ATOM 684 C CA . LEU A 1 83 ? -2.151 4.567 1.334 1.00 97.06 83 LEU A CA 1
ATOM 685 C C . LEU A 1 83 ? -1.668 5.995 1.568 1.00 97.06 83 LEU A C 1
ATOM 687 O O . LEU A 1 83 ? -1.904 6.866 0.737 1.00 97.06 83 LEU A O 1
ATOM 691 N N . ASN A 1 84 ? -0.964 6.203 2.673 1.00 96.75 84 ASN A N 1
ATOM 692 C CA . ASN A 1 84 ? -0.189 7.397 2.955 1.00 96.75 84 ASN A CA 1
ATOM 693 C C . ASN A 1 84 ? 1.264 7.201 2.531 1.00 96.75 84 ASN A C 1
ATOM 695 O O . ASN A 1 84 ? 1.862 6.150 2.773 1.00 96.75 84 ASN A O 1
ATOM 699 N N . VAL A 1 85 ? 1.825 8.253 1.951 1.00 94.62 85 VAL A N 1
ATOM 700 C CA . VAL A 1 85 ? 3.209 8.331 1.492 1.00 94.62 85 VAL A CA 1
ATOM 701 C C . VAL A 1 85 ? 3.791 9.666 1.949 1.00 94.62 85 VAL A C 1
ATOM 703 O O . VAL A 1 85 ? 3.092 10.685 1.967 1.00 94.62 85 VAL A O 1
ATOM 706 N N . ARG A 1 86 ? 5.054 9.672 2.389 1.00 92.69 86 ARG A N 1
ATOM 707 C CA . ARG A 1 86 ? 5.711 10.907 2.838 1.00 92.69 86 ARG A CA 1
ATOM 708 C C . ARG A 1 86 ? 5.948 11.833 1.643 1.00 92.69 86 ARG A C 1
ATOM 710 O O . ARG A 1 86 ? 6.085 11.362 0.522 1.00 92.69 86 ARG A O 1
ATOM 717 N N . LYS A 1 87 ? 5.969 13.150 1.867 1.00 89.44 87 LYS A N 1
ATOM 718 C CA . LYS A 1 87 ? 6.088 14.129 0.768 1.00 89.44 87 LYS A CA 1
ATOM 719 C C . LYS A 1 87 ? 7.409 14.038 0.003 1.00 89.44 87 LYS A C 1
ATOM 721 O O . LYS A 1 87 ? 7.444 14.364 -1.174 1.00 89.44 87 LYS A O 1
ATOM 726 N N . ASP A 1 88 ? 8.466 13.623 0.682 1.00 89.06 88 ASP A N 1
ATOM 727 C CA . ASP A 1 88 ? 9.823 13.455 0.166 1.00 89.06 88 ASP A CA 1
ATOM 728 C C . ASP A 1 88 ? 10.071 12.071 -0.457 1.00 89.06 88 ASP A C 1
ATOM 730 O O . ASP A 1 88 ? 11.144 11.816 -1.000 1.00 89.06 88 ASP A O 1
ATOM 734 N N . ASP A 1 89 ? 9.086 11.175 -0.404 1.00 89.38 89 ASP A N 1
ATOM 735 C CA . ASP A 1 89 ? 9.206 9.834 -0.959 1.00 89.38 89 ASP A CA 1
ATOM 736 C C . ASP A 1 89 ? 8.986 9.856 -2.480 1.00 89.38 89 ASP A C 1
ATOM 738 O O . ASP A 1 89 ? 7.993 10.384 -2.989 1.00 89.38 89 ASP A O 1
ATOM 742 N N . GLN A 1 90 ? 9.892 9.223 -3.227 1.00 87.94 90 GLN A N 1
ATOM 743 C CA . GLN A 1 90 ? 9.781 9.095 -4.683 1.00 87.94 90 GLN A CA 1
ATOM 744 C C . GLN A 1 90 ? 8.504 8.365 -5.113 1.00 87.94 90 GLN A C 1
ATOM 746 O O . GLN A 1 90 ? 8.032 8.555 -6.235 1.00 87.94 90 GLN A O 1
ATOM 751 N N . LEU A 1 91 ? 7.914 7.557 -4.227 1.00 89.12 91 LEU A N 1
ATOM 752 C CA . LEU A 1 91 ? 6.673 6.843 -4.483 1.00 89.12 91 LEU A CA 1
ATOM 753 C C . LEU A 1 91 ? 5.510 7.781 -4.855 1.00 89.12 91 LEU A C 1
ATOM 755 O O . LEU A 1 91 ? 4.630 7.371 -5.612 1.00 89.12 91 LEU A O 1
ATOM 759 N N . VAL A 1 92 ? 5.528 9.043 -4.401 1.00 89.81 92 VAL A N 1
ATOM 760 C CA . VAL A 1 92 ? 4.496 10.052 -4.706 1.00 89.81 92 VAL A CA 1
ATOM 761 C C . VAL A 1 92 ? 4.262 10.201 -6.214 1.00 89.81 92 VAL A C 1
ATOM 763 O O . VAL A 1 92 ? 3.112 10.259 -6.650 1.00 89.81 92 VAL A O 1
ATOM 766 N N . TYR A 1 93 ? 5.322 10.180 -7.030 1.00 88.88 93 TYR A N 1
ATOM 767 C CA . TYR A 1 93 ? 5.229 10.363 -8.487 1.00 88.88 93 TYR A CA 1
ATOM 768 C C . TYR A 1 93 ? 4.458 9.247 -9.210 1.00 88.88 93 TYR A C 1
ATOM 770 O O . TYR A 1 93 ? 3.982 9.440 -10.335 1.00 88.88 93 TYR A O 1
ATOM 778 N N . TYR A 1 94 ? 4.316 8.089 -8.563 1.00 88.56 94 TYR A N 1
ATOM 779 C CA . TYR A 1 94 ? 3.719 6.881 -9.132 1.00 88.56 94 TYR A CA 1
ATOM 780 C C . TYR A 1 94 ? 2.283 6.637 -8.658 1.00 88.56 94 TYR A C 1
ATOM 782 O O . TYR A 1 94 ? 1.622 5.723 -9.152 1.00 88.56 94 TYR A O 1
ATOM 790 N N . LEU A 1 95 ? 1.760 7.474 -7.755 1.00 89.81 95 LEU A N 1
ATOM 791 C CA . LEU A 1 95 ? 0.395 7.379 -7.230 1.00 89.81 95 LEU A CA 1
ATOM 792 C C . LEU A 1 95 ? -0.656 7.966 -8.191 1.00 89.81 95 LEU A C 1
ATOM 794 O O . LEU A 1 95 ? -1.425 8.858 -7.830 1.00 89.81 95 LEU A O 1
ATOM 798 N N . LYS A 1 96 ? -0.697 7.450 -9.421 1.00 90.06 96 LYS A N 1
ATOM 799 C CA . LYS A 1 96 ? -1.655 7.850 -10.464 1.00 90.06 96 LYS A CA 1
ATOM 800 C C . LYS A 1 96 ? -2.738 6.795 -10.622 1.00 90.06 96 LYS A C 1
ATOM 802 O O . LYS A 1 96 ? -2.459 5.601 -10.530 1.00 90.06 96 LYS A O 1
ATOM 807 N N . LYS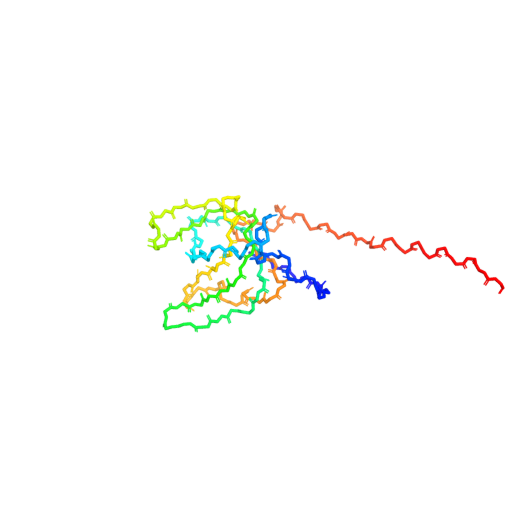 A 1 97 ? -3.977 7.203 -10.897 1.00 90.31 97 LYS A N 1
ATOM 808 C CA . LYS A 1 97 ? -5.088 6.254 -11.039 1.00 90.31 97 LYS A CA 1
ATOM 809 C C . LYS A 1 97 ? -4.822 5.222 -12.147 1.00 90.31 97 LYS A C 1
ATOM 811 O O . LYS A 1 97 ? -4.387 5.569 -13.241 1.00 90.31 97 LYS A O 1
ATOM 816 N N . GLY A 1 98 ? -5.154 3.958 -11.879 1.00 87.31 98 GLY A N 1
ATOM 817 C CA . GLY A 1 98 ? -5.034 2.850 -12.835 1.00 87.31 98 GLY A CA 1
ATOM 818 C C . GLY A 1 98 ? -3.617 2.287 -12.965 1.00 87.31 98 GLY A C 1
ATOM 819 O O . GLY A 1 98 ? -3.364 1.465 -13.849 1.00 87.31 98 GLY A O 1
ATOM 820 N N . VAL A 1 99 ? -2.696 2.722 -12.106 1.00 90.81 99 VAL A N 1
ATOM 821 C CA . VAL A 1 99 ? -1.312 2.253 -12.093 1.00 90.81 99 VAL A CA 1
ATOM 822 C C . VAL A 1 99 ? -1.129 1.152 -11.054 1.00 90.81 99 VAL A C 1
ATOM 824 O O . VAL A 1 99 ? -1.507 1.317 -9.893 1.00 90.81 99 VAL A O 1
ATOM 827 N N . VAL A 1 100 ? -0.521 0.039 -11.465 1.00 93.31 100 VAL A N 1
ATOM 828 C CA . VAL A 1 100 ? 0.017 -0.968 -10.544 1.00 93.31 100 VAL A CA 1
ATOM 829 C C . VAL A 1 100 ? 1.449 -0.584 -10.206 1.00 93.31 100 VAL A C 1
ATOM 831 O O . VAL A 1 100 ? 2.274 -0.382 -11.100 1.00 93.31 100 VAL A O 1
ATOM 834 N N . VAL A 1 101 ? 1.734 -0.487 -8.912 1.00 93.50 101 VAL A N 1
ATOM 835 C CA . VAL A 1 101 ? 3.052 -0.138 -8.387 1.00 93.50 101 VAL A CA 1
ATOM 836 C C . VAL A 1 101 ? 3.678 -1.363 -7.736 1.00 93.50 101 VAL A C 1
ATOM 838 O O . VAL A 1 101 ? 3.053 -1.998 -6.884 1.00 93.50 101 VAL A O 1
ATOM 841 N N . ILE A 1 102 ? 4.915 -1.678 -8.130 1.00 94.44 102 ILE A N 1
ATOM 842 C CA . ILE A 1 102 ? 5.695 -2.817 -7.633 1.00 94.44 102 ILE A CA 1
ATOM 843 C C . ILE A 1 102 ? 6.996 -2.300 -7.003 1.00 94.44 102 ILE A C 1
ATOM 845 O O . ILE A 1 102 ? 7.875 -1.765 -7.687 1.00 94.44 102 ILE A O 1
ATOM 849 N N . ILE A 1 103 ? 7.132 -2.484 -5.688 1.00 92.88 103 ILE A N 1
ATOM 850 C CA . ILE A 1 103 ? 8.246 -1.979 -4.872 1.00 92.88 103 ILE A CA 1
ATOM 851 C C . ILE A 1 103 ? 9.068 -3.149 -4.332 1.00 92.88 103 ILE A C 1
ATOM 853 O O . ILE A 1 103 ? 8.502 -4.140 -3.874 1.00 92.88 103 ILE A O 1
ATOM 857 N N . GLY A 1 104 ? 10.398 -3.016 -4.345 1.00 91.50 104 GLY A N 1
ATOM 858 C CA . GLY A 1 104 ? 11.318 -3.980 -3.724 1.00 91.50 104 GLY A CA 1
ATOM 859 C C . GLY A 1 104 ? 11.551 -5.273 -4.510 1.00 91.50 104 GLY A C 1
ATOM 860 O O . GLY A 1 104 ? 12.133 -6.215 -3.971 1.00 91.50 104 GLY A O 1
ATOM 861 N N . TYR A 1 105 ? 11.103 -5.327 -5.765 1.00 91.12 105 TYR A N 1
ATOM 862 C CA . TYR A 1 105 ? 11.380 -6.415 -6.704 1.00 91.12 105 TYR A CA 1
ATOM 863 C C . TYR A 1 105 ? 12.340 -5.930 -7.794 1.00 91.12 105 TYR A C 1
ATOM 865 O O . TYR A 1 105 ? 12.211 -4.794 -8.261 1.00 91.12 105 TYR A O 1
ATOM 873 N N . SER A 1 106 ? 13.288 -6.792 -8.184 1.00 89.06 106 SER A N 1
ATOM 874 C CA . SER A 1 106 ? 14.027 -6.622 -9.446 1.00 89.06 106 SER A CA 1
ATOM 875 C C . SER A 1 106 ? 13.077 -6.834 -10.618 1.00 89.06 106 SER A C 1
ATOM 877 O O . SER A 1 106 ? 12.141 -7.626 -10.498 1.00 89.06 106 SER A O 1
ATOM 879 N N . GLU A 1 107 ? 13.336 -6.168 -11.737 1.00 86.25 107 GLU A N 1
ATOM 880 C CA . GLU A 1 107 ? 12.540 -6.307 -12.960 1.00 86.25 107 GLU A CA 1
ATOM 881 C C . GLU A 1 107 ? 12.584 -7.747 -13.489 1.00 86.25 107 GLU A C 1
ATOM 883 O O . GLU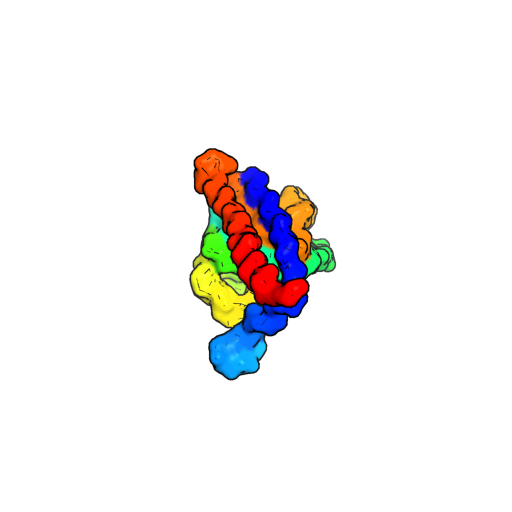 A 1 107 ? 11.543 -8.288 -13.843 1.00 86.25 107 GLU A O 1
ATOM 888 N N . ASP A 1 108 ? 13.731 -8.427 -13.368 1.00 89.44 108 ASP A N 1
ATOM 889 C CA . ASP A 1 108 ? 13.907 -9.837 -13.764 1.00 89.44 108 ASP A CA 1
ATOM 890 C C . ASP A 1 108 ? 13.016 -10.820 -12.982 1.00 89.44 108 ASP A C 1
ATOM 892 O O . ASP A 1 108 ? 12.818 -11.959 -13.394 1.00 89.44 108 ASP A O 1
ATOM 896 N N . ASN A 1 109 ? 12.478 -10.395 -11.833 1.00 87.38 109 ASN A N 1
ATOM 897 C CA . ASN A 1 109 ? 11.579 -11.205 -11.007 1.00 87.38 109 ASN A CA 1
ATOM 898 C C . ASN A 1 109 ? 10.095 -10.933 -11.299 1.00 87.38 109 ASN A C 1
ATOM 900 O O . ASN A 1 109 ? 9.229 -11.463 -10.599 1.00 87.38 109 ASN A O 1
ATOM 904 N N . VAL A 1 110 ? 9.787 -10.069 -12.268 1.00 87.81 110 VAL A N 1
ATOM 905 C CA . VAL A 1 110 ? 8.424 -9.650 -12.595 1.00 87.81 110 VAL A CA 1
ATOM 906 C C . VAL A 1 110 ? 8.120 -10.042 -14.034 1.00 87.81 110 VAL A C 1
ATOM 908 O O . VAL A 1 110 ? 8.513 -9.363 -14.976 1.00 87.81 110 VAL A O 1
ATOM 911 N N . LEU A 1 111 ? 7.357 -11.121 -14.203 1.00 86.69 111 LEU A N 1
ATOM 912 C CA . LEU A 1 111 ? 6.771 -11.461 -15.494 1.00 86.69 111 LEU A CA 1
ATOM 913 C C . LEU A 1 111 ? 5.446 -10.715 -15.665 1.00 86.69 111 LEU A C 1
ATOM 915 O O . LEU A 1 111 ? 4.529 -10.864 -14.855 1.00 86.69 111 LEU A O 1
ATOM 919 N N . ILE A 1 112 ? 5.346 -9.935 -16.736 1.00 84.19 112 ILE A N 1
ATOM 920 C CA . ILE A 1 112 ? 4.107 -9.275 -17.146 1.00 84.19 112 ILE A CA 1
ATOM 921 C C . ILE A 1 112 ? 3.563 -10.065 -18.326 1.00 84.19 112 ILE A C 1
ATOM 923 O O . ILE A 1 112 ? 4.174 -10.090 -19.391 1.00 84.19 112 ILE A O 1
ATOM 927 N N . VAL A 1 113 ? 2.429 -10.727 -18.119 1.00 84.81 113 VAL A N 1
ATOM 928 C CA . VAL A 1 113 ? 1.717 -11.437 -19.182 1.00 84.81 113 VAL A CA 1
ATOM 929 C C . VAL A 1 113 ? 0.657 -10.497 -19.739 1.00 84.81 113 VAL A C 1
ATOM 931 O O . VAL A 1 113 ? -0.154 -9.956 -18.985 1.00 84.81 113 VAL A O 1
ATOM 934 N N . TYR A 1 114 ? 0.690 -10.286 -21.049 1.00 80.06 114 TYR A N 1
ATOM 935 C CA . TYR A 1 114 ? -0.362 -9.594 -21.778 1.00 80.06 114 TYR A CA 1
ATOM 936 C C . TYR A 1 114 ? -1.250 -10.666 -22.401 1.00 80.06 114 TYR A C 1
ATOM 938 O O . TYR A 1 114 ? -0.754 -11.470 -23.186 1.00 80.06 114 TYR A O 1
ATOM 946 N N . ASP A 1 115 ? -2.534 -10.697 -22.048 1.00 76.38 115 ASP A N 1
ATOM 947 C CA . ASP A 1 115 ? -3.502 -11.413 -22.875 1.00 76.38 115 ASP A CA 1
ATOM 948 C C . ASP A 1 115 ? -3.661 -10.601 -24.163 1.00 76.38 115 ASP A C 1
ATOM 950 O O . ASP A 1 115 ? -4.167 -9.475 -24.145 1.00 76.38 115 ASP A O 1
ATOM 954 N N . GLU A 1 116 ? -3.182 -11.144 -25.280 1.00 63.12 116 GLU A N 1
ATOM 955 C CA . GLU A 1 116 ? -3.659 -10.720 -26.590 1.00 63.12 116 GLU A CA 1
ATOM 956 C C . GLU A 1 116 ? -5.134 -11.126 -26.648 1.00 63.12 116 GLU A C 1
ATOM 958 O O . GLU A 1 116 ? -5.458 -12.312 -26.667 1.00 63.12 116 GLU A O 1
ATOM 963 N N . GLU A 1 117 ? -6.050 -10.157 -26.566 1.00 57.94 117 GLU A N 1
ATOM 964 C CA . GLU A 1 117 ? -7.475 -10.445 -26.713 1.00 57.94 117 GLU A CA 1
ATOM 965 C C . GLU A 1 117 ? -7.707 -11.208 -28.024 1.00 57.94 117 GLU A C 1
ATOM 967 O O . GLU A 1 117 ? -7.399 -10.718 -29.112 1.00 57.94 117 GLU A O 1
ATOM 972 N N . ASN A 1 118 ? -8.274 -12.409 -27.885 1.00 47.00 118 ASN A N 1
ATOM 973 C CA . ASN A 1 118 ? -8.835 -13.229 -28.949 1.00 47.00 118 ASN A CA 1
ATOM 974 C C . ASN A 1 118 ? -9.716 -12.384 -29.880 1.00 47.00 118 ASN A C 1
ATOM 976 O O . ASN A 1 118 ? -10.885 -12.122 -29.591 1.00 47.00 118 ASN A O 1
ATOM 980 N N . GLY A 1 119 ? -9.170 -12.010 -31.033 1.00 45.78 119 GLY A N 1
ATOM 981 C CA . GLY A 1 119 ? -9.928 -11.544 -32.185 1.00 45.78 119 GLY A CA 1
ATOM 982 C C . GLY A 1 119 ? -10.609 -12.708 -32.905 1.00 45.78 119 GLY A C 1
ATOM 983 O O . GLY A 1 119 ? -10.344 -12.929 -34.080 1.00 45.78 119 GLY A O 1
ATOM 984 N N . GLU A 1 120 ? -11.486 -13.456 -32.232 1.00 44.91 120 GLU A N 1
ATOM 985 C CA . GLU A 1 120 ? -12.435 -14.339 -32.923 1.00 44.91 120 GLU A CA 1
ATOM 986 C C . GLU A 1 120 ? -13.633 -13.512 -33.396 1.00 44.91 120 GLU A C 1
ATOM 988 O O . GLU A 1 120 ? -14.723 -13.524 -32.827 1.00 44.91 120 GLU A O 1
ATOM 993 N N . GLY A 1 121 ? -13.412 -12.759 -34.472 1.00 37.09 121 GLY A N 1
ATOM 994 C CA . GLY A 1 121 ? -14.483 -12.232 -35.305 1.00 37.09 121 GLY A CA 1
ATOM 995 C C . GLY A 1 121 ? -14.963 -13.308 -36.273 1.00 37.09 121 GLY A C 1
ATOM 996 O O . GLY A 1 121 ? -14.643 -13.252 -37.456 1.00 37.09 121 GLY A O 1
ATOM 997 N N . ASN A 1 122 ? -15.734 -14.280 -35.781 1.00 44.88 122 ASN A N 1
ATOM 998 C CA . ASN A 1 122 ? -16.649 -15.029 -36.640 1.00 44.88 122 ASN A CA 1
ATOM 999 C C . ASN A 1 122 ? -17.743 -14.063 -37.109 1.00 44.88 122 ASN A C 1
ATOM 1001 O O . ASN A 1 122 ? -18.643 -13.707 -36.350 1.00 44.88 122 ASN A O 1
ATOM 1005 N N . GLY A 1 123 ? -17.631 -13.634 -38.361 1.00 36.16 123 GLY A N 1
ATOM 1006 C CA . GLY A 1 123 ? -18.639 -12.869 -39.081 1.00 36.16 123 GLY A CA 1
ATOM 1007 C C . GLY A 1 123 ? -18.828 -13.452 -40.473 1.00 36.16 123 GLY A C 1
ATOM 1008 O O . GLY A 1 123 ? -18.433 -12.845 -41.461 1.00 36.16 123 GLY A O 1
ATOM 1009 N N . SER A 1 124 ? -19.404 -14.650 -40.544 1.00 47.44 124 SER A N 1
ATOM 1010 C CA . SER A 1 124 ? -20.263 -15.006 -41.667 1.00 47.44 124 SER A CA 1
ATOM 1011 C C . SER A 1 124 ? -21.533 -14.163 -41.560 1.00 47.44 124 SER A C 1
ATOM 1013 O O . SER A 1 124 ? -22.219 -14.278 -40.550 1.00 47.44 124 SER A O 1
ATOM 1015 N N . ASP A 1 125 ? -21.820 -13.327 -42.558 1.00 46.84 125 ASP A N 1
ATOM 1016 C CA . ASP A 1 125 ? -23.168 -13.201 -43.121 1.00 46.84 125 ASP A CA 1
ATOM 1017 C C . ASP A 1 125 ? -23.192 -12.300 -44.369 1.00 46.84 125 ASP A C 1
ATOM 1019 O O . ASP A 1 125 ? -22.788 -11.140 -44.320 1.00 46.84 125 ASP A O 1
ATOM 1023 N N . SER A 1 126 ? -23.794 -12.880 -45.420 1.00 42.91 126 SER A N 1
ATOM 1024 C CA . SER A 1 126 ? -24.410 -12.303 -46.636 1.00 42.91 126 SER A CA 1
ATOM 1025 C C . SER A 1 126 ? -23.517 -11.780 -47.763 1.00 42.91 126 SER A C 1
ATOM 1027 O O . SER A 1 126 ? -23.093 -10.605 -47.719 1.00 42.91 126 SER A O 1
#